Protein AF-A0AAD3NVT1-F1 (afdb_monomer_lite)

Radius of gyration: 14.14 Å; chains: 1; bounding box: 35×28×37 Å

pLDDT: mean 74.59, std 15.33, range [25.44, 88.0]

Secondary structure (DSSP, 8-state):
--EEE--TTT---GGGB-GGG-EEESBSSTT-TTTT---TTTTT--SS---BSSSS--EEE--BSS-----EEEEE-SS---EEEE--S-SS--HHHHTS--SEEEE----TT---EEE--HHHH-----

Structure (mmCIF, N/CA/C/O backbone):
data_AF-A0AAD3NVT1-F1
#
_entry.id   AF-A0AAD3NVT1-F1
#
loop_
_atom_site.group_PDB
_atom_site.id
_atom_site.type_symbol
_atom_site.label_atom_id
_atom_site.label_alt_id
_atom_site.label_comp_id
_atom_site.label_asym_id
_atom_site.label_entity_id
_atom_site.label_seq_id
_atom_site.pdbx_PDB_ins_code
_atom_site.Cartn_x
_atom_site.Cartn_y
_atom_site.Cartn_z
_atom_site.occupancy
_atom_site.B_iso_or_equiv
_atom_site.auth_seq_id
_atom_site.auth_comp_id
_atom_site.auth_asym_id
_atom_site.auth_atom_id
_atom_site.pdbx_PDB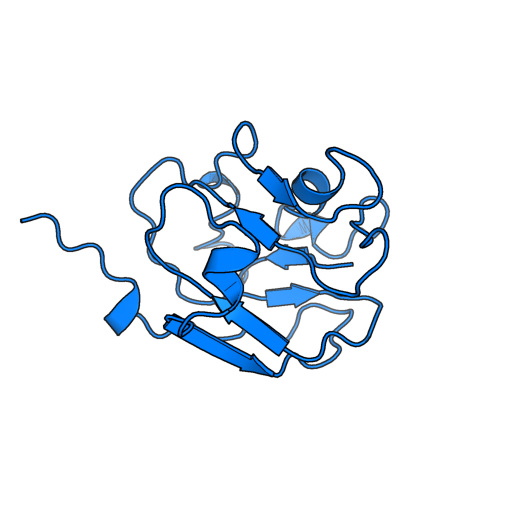_model_num
ATOM 1 N N . MET A 1 1 ? 5.374 -0.799 -8.960 1.00 42.16 1 MET A N 1
ATOM 2 C CA . MET A 1 1 ? 5.709 -1.132 -7.550 1.00 42.16 1 MET A CA 1
ATOM 3 C C . MET A 1 1 ? 5.018 -0.145 -6.615 1.00 42.16 1 MET A C 1
ATOM 5 O O . MET A 1 1 ? 5.134 1.043 -6.852 1.00 42.16 1 MET A O 1
ATOM 9 N N . VAL A 1 2 ? 4.257 -0.578 -5.612 1.00 36.00 2 VAL A N 1
ATOM 10 C CA . VAL A 1 2 ? 3.593 0.332 -4.659 1.00 36.00 2 VAL A CA 1
ATOM 11 C C . VAL A 1 2 ? 3.880 -0.188 -3.258 1.00 36.00 2 VAL A C 1
ATOM 13 O O . VAL A 1 2 ? 3.245 -1.140 -2.828 1.00 36.00 2 VAL A O 1
ATOM 16 N N . SER A 1 3 ? 4.836 0.397 -2.543 1.00 36.12 3 SER A N 1
ATOM 17 C CA . SER A 1 3 ? 5.094 0.032 -1.142 1.00 36.12 3 SER A CA 1
ATOM 18 C C . SER A 1 3 ? 4.461 1.080 -0.233 1.00 36.12 3 SER A C 1
ATOM 20 O O . SER A 1 3 ? 4.907 2.226 -0.241 1.00 36.12 3 SER A O 1
ATOM 22 N N . MET A 1 4 ? 3.426 0.710 0.532 1.00 40.44 4 MET A N 1
ATOM 23 C CA . MET A 1 4 ? 2.763 1.604 1.494 1.00 40.44 4 MET A CA 1
ATOM 24 C C . MET A 1 4 ? 3.345 1.456 2.901 1.00 40.44 4 MET A C 1
ATOM 26 O O . MET A 1 4 ? 3.119 0.439 3.554 1.00 40.44 4 MET A O 1
ATOM 30 N N . ILE A 1 5 ? 4.109 2.442 3.383 1.00 47.50 5 ILE A N 1
ATOM 31 C CA . ILE A 1 5 ? 4.803 2.381 4.689 1.00 47.50 5 ILE A CA 1
ATOM 32 C C . ILE A 1 5 ? 4.668 3.732 5.427 1.00 47.50 5 ILE A C 1
ATOM 34 O O . ILE A 1 5 ? 4.327 4.729 4.817 1.00 47.50 5 ILE A O 1
ATOM 38 N N . GLN A 1 6 ? 4.827 3.807 6.754 1.00 46.47 6 GLN A N 1
ATOM 39 C CA . GLN A 1 6 ? 4.747 5.067 7.525 1.00 46.47 6 GLN A CA 1
ATOM 40 C C . GLN A 1 6 ? 5.924 5.180 8.522 1.00 46.47 6 GLN A C 1
ATOM 42 O O . GLN A 1 6 ? 6.438 4.148 8.951 1.00 46.47 6 GLN A O 1
ATOM 47 N N . THR A 1 7 ? 6.334 6.423 8.833 1.00 40.28 7 THR A N 1
ATOM 48 C CA . THR A 1 7 ? 7.542 6.962 9.524 1.00 40.28 7 THR A CA 1
ATOM 49 C C . THR A 1 7 ? 8.104 6.221 10.775 1.00 40.28 7 THR A C 1
ATOM 51 O O . THR A 1 7 ? 7.444 5.350 11.347 1.00 40.28 7 THR A O 1
ATOM 54 N N . PRO A 1 8 ? 9.350 6.530 11.238 1.00 43.75 8 PRO A N 1
ATOM 55 C CA . PRO A 1 8 ? 10.144 5.634 12.084 1.00 43.75 8 PRO A CA 1
ATOM 56 C C . PRO A 1 8 ? 9.658 5.457 13.537 1.00 43.75 8 PRO A C 1
ATOM 58 O O . PRO A 1 8 ? 9.297 6.398 14.242 1.00 43.75 8 PRO A O 1
ATOM 61 N N . LEU A 1 9 ? 9.779 4.205 13.985 1.00 45.38 9 LEU A N 1
ATOM 62 C CA . LEU A 1 9 ? 9.796 3.645 15.348 1.00 45.38 9 LEU A CA 1
ATOM 63 C C . LEU A 1 9 ? 8.575 3.743 16.281 1.00 45.38 9 LEU A C 1
ATOM 65 O O . LEU A 1 9 ? 8.466 2.858 17.124 1.00 45.38 9 LEU A O 1
ATOM 69 N N . ALA A 1 10 ? 7.645 4.696 16.166 1.00 48.69 10 ALA A N 1
ATOM 70 C CA . ALA A 1 10 ? 6.546 4.791 17.152 1.00 48.69 10 ALA A CA 1
ATOM 71 C C . ALA A 1 10 ? 5.128 4.482 16.628 1.00 48.69 10 ALA A C 1
ATOM 73 O O . ALA A 1 10 ? 4.236 4.238 17.438 1.00 48.69 10 ALA A O 1
ATOM 74 N N . TYR A 1 11 ? 4.891 4.476 15.307 1.00 56.38 11 TYR A N 1
ATOM 75 C CA . TYR A 1 11 ? 3.521 4.445 14.759 1.00 56.38 11 TYR A CA 1
ATOM 76 C C . TYR A 1 11 ? 3.353 3.634 13.460 1.00 56.38 11 TYR A C 1
ATOM 78 O O . TYR A 1 11 ? 2.458 3.928 12.671 1.00 56.38 11 TYR A O 1
ATOM 86 N N . SER A 1 12 ? 4.178 2.611 13.212 1.00 66.12 12 SER A N 1
ATOM 87 C CA . SER A 1 12 ? 3.953 1.734 12.054 1.00 66.12 12 SER A CA 1
ATOM 88 C C . SER A 1 12 ? 2.672 0.918 12.247 1.00 66.12 12 SER A C 1
ATOM 90 O O . SER A 1 12 ? 2.561 0.133 13.190 1.00 66.12 12 SER A O 1
ATOM 92 N N . LEU A 1 13 ? 1.710 1.079 11.336 1.00 74.56 13 LEU A N 1
ATOM 93 C CA . LEU A 1 13 ? 0.489 0.270 11.310 1.00 74.56 13 LEU A CA 1
ATOM 94 C C . LEU A 1 13 ? 0.714 -1.120 10.711 1.00 74.56 13 LEU A C 1
ATOM 96 O O . LEU A 1 13 ? -0.226 -1.900 10.681 1.00 74.56 13 LEU A O 1
ATOM 100 N N . TYR A 1 14 ? 1.936 -1.461 10.287 1.00 79.50 14 TYR A N 1
ATOM 101 C CA . TYR A 1 14 ? 2.241 -2.753 9.666 1.00 79.50 14 TYR A CA 1
ATOM 102 C C . TYR A 1 14 ? 1.767 -3.939 10.520 1.00 79.50 14 TYR A C 1
ATOM 104 O O . TYR A 1 14 ? 1.073 -4.819 10.031 1.00 79.50 14 TYR A O 1
ATOM 112 N N . GLN A 1 15 ? 2.025 -3.907 11.831 1.00 80.62 15 GLN A N 1
ATOM 113 C CA . GLN A 1 15 ? 1.565 -4.947 12.767 1.00 80.62 15 GLN A CA 1
ATOM 114 C C . GLN A 1 15 ? 0.043 -4.965 12.988 1.00 80.62 15 GLN A C 1
ATOM 116 O O . GLN A 1 15 ? -0.482 -5.881 13.617 1.00 80.62 15 GLN A O 1
ATOM 121 N N . LYS A 1 16 ? -0.659 -3.920 12.548 1.00 82.44 16 LYS A N 1
ATOM 122 C CA . LYS A 1 16 ? -2.115 -3.792 12.624 1.00 82.44 16 LYS A CA 1
ATOM 123 C C . LYS A 1 16 ? -2.797 -4.169 11.317 1.00 82.44 16 LYS A C 1
ATOM 125 O O . LYS A 1 16 ? -4.017 -4.247 11.322 1.00 82.44 16 LYS A O 1
ATOM 130 N N . ILE A 1 17 ? -2.060 -4.392 10.232 1.00 84.81 17 ILE A N 1
ATOM 131 C CA . ILE A 1 17 ? -2.632 -4.872 8.975 1.00 84.81 17 ILE A CA 1
ATOM 132 C C . ILE A 1 17 ? -2.917 -6.366 9.119 1.00 84.81 17 ILE A C 1
ATOM 134 O O . ILE A 1 17 ? -2.062 -7.136 9.556 1.00 84.81 17 ILE A O 1
ATOM 138 N N . ASP A 1 18 ? -4.122 -6.774 8.744 1.00 86.81 18 ASP A N 1
ATOM 139 C CA . ASP A 1 18 ? -4.481 -8.182 8.635 1.00 86.81 18 ASP A CA 1
ATOM 140 C C . ASP A 1 18 ? -4.034 -8.724 7.272 1.00 86.81 18 ASP A C 1
ATOM 142 O O . ASP A 1 18 ? -4.825 -8.832 6.337 1.00 86.81 18 ASP A O 1
ATOM 146 N N . LEU A 1 19 ? -2.736 -9.030 7.154 1.00 85.62 19 LEU A N 1
ATOM 147 C CA . LEU A 1 19 ? -2.117 -9.497 5.906 1.00 85.62 19 LEU A CA 1
ATOM 148 C C . LEU A 1 19 ? -2.791 -10.753 5.336 1.00 85.62 19 LEU A C 1
ATOM 150 O O . LEU A 1 19 ? -2.793 -10.937 4.126 1.00 85.62 19 LEU A O 1
ATOM 154 N N . ALA A 1 20 ? -3.393 -11.596 6.181 1.00 86.12 20 ALA A N 1
ATOM 155 C CA . ALA A 1 20 ? -4.084 -12.804 5.732 1.00 86.12 20 ALA A CA 1
ATOM 156 C C . ALA A 1 20 ? -5.380 -12.503 4.961 1.00 86.12 20 ALA A C 1
ATOM 158 O O . ALA A 1 20 ? -5.842 -13.347 4.197 1.00 86.12 20 ALA A O 1
ATOM 159 N N . ASN A 1 21 ? -5.962 -11.318 5.165 1.00 86.81 21 ASN A N 1
ATOM 160 C CA . ASN A 1 21 ? -7.197 -10.875 4.521 1.00 86.81 21 ASN A CA 1
ATOM 161 C C . ASN A 1 21 ? -6.984 -9.674 3.582 1.00 86.81 21 ASN A C 1
ATOM 163 O O . ASN A 1 21 ? -7.965 -9.113 3.090 1.00 86.81 21 ASN A O 1
ATOM 167 N N . VAL A 1 22 ? -5.732 -9.266 3.344 1.00 86.62 22 VAL A N 1
ATOM 168 C CA . VAL A 1 22 ? -5.408 -8.275 2.313 1.00 86.62 22 VAL A CA 1
ATOM 169 C C . VAL A 1 22 ? -5.759 -8.856 0.951 1.00 86.62 22 VAL A C 1
ATOM 171 O O . VAL A 1 22 ? -5.385 -9.978 0.623 1.00 86.62 22 VAL A O 1
ATOM 174 N N . GLU A 1 23 ? -6.461 -8.065 0.152 1.00 87.38 23 GLU A N 1
ATOM 175 C CA . GLU A 1 23 ? -6.840 -8.417 -1.210 1.00 87.38 23 GLU A CA 1
ATOM 176 C C . GLU A 1 23 ? -6.324 -7.326 -2.148 1.00 87.38 23 GLU A C 1
ATOM 178 O O . GLU A 1 23 ? -6.524 -6.131 -1.902 1.00 87.38 23 GLU A O 1
ATOM 183 N N . CYS A 1 24 ? -5.627 -7.738 -3.203 1.00 87.25 24 CYS A N 1
ATOM 184 C CA . CYS A 1 24 ? -5.172 -6.856 -4.263 1.00 87.25 24 CYS A CA 1
ATOM 185 C C . CYS A 1 24 ? -5.899 -7.229 -5.555 1.00 87.25 24 CYS A C 1
ATOM 187 O O . CYS A 1 24 ? -5.951 -8.397 -5.924 1.00 87.25 24 CYS A O 1
ATOM 189 N N . LEU A 1 25 ? -6.502 -6.245 -6.220 1.00 85.31 25 LEU A N 1
ATOM 190 C CA . LEU A 1 25 ? -7.149 -6.433 -7.517 1.00 85.31 25 LEU A CA 1
ATOM 191 C C . LEU A 1 25 ? -6.291 -5.804 -8.614 1.00 85.31 25 LEU A C 1
ATOM 193 O O . LEU A 1 25 ? -5.665 -4.761 -8.400 1.00 85.31 25 LEU A O 1
ATOM 197 N N . ASN A 1 26 ? -6.349 -6.414 -9.799 1.00 85.62 26 ASN A N 1
ATOM 198 C CA . ASN A 1 26 ? -5.538 -6.094 -10.979 1.00 85.62 26 ASN A CA 1
ATOM 199 C C . ASN A 1 26 ? -4.038 -6.387 -10.836 1.00 85.62 26 ASN A C 1
ATOM 201 O O . ASN A 1 26 ? -3.237 -5.857 -11.604 1.00 85.62 26 ASN A O 1
ATOM 205 N N . GLU A 1 27 ? -3.641 -7.200 -9.858 1.00 86.06 27 GLU A N 1
ATOM 206 C CA . GLU A 1 27 ? -2.271 -7.695 -9.782 1.00 86.06 27 GLU A CA 1
ATOM 207 C C . GLU A 1 27 ? -2.003 -8.698 -10.910 1.00 86.06 27 GLU A C 1
ATOM 209 O O . GLU A 1 27 ? -2.812 -9.576 -11.189 1.00 86.06 27 GLU A O 1
ATOM 214 N N . LYS A 1 28 ? -0.851 -8.566 -11.564 1.00 86.94 28 LYS A N 1
ATOM 215 C CA . LYS A 1 28 ? -0.396 -9.475 -12.626 1.00 86.94 28 LYS A CA 1
ATOM 216 C C . LYS A 1 28 ? -0.082 -10.877 -12.110 1.00 86.94 28 LYS A C 1
ATOM 218 O O . LYS A 1 28 ? -0.166 -11.859 -12.843 1.00 86.94 28 LYS A O 1
ATOM 223 N N . VAL A 1 29 ? 0.356 -10.954 -10.857 1.00 88.00 29 VAL A N 1
ATOM 224 C CA . VAL A 1 29 ? 0.655 -12.200 -10.157 1.00 88.00 29 VAL A CA 1
ATOM 225 C C . VAL A 1 29 ? -0.207 -12.242 -8.906 1.00 88.00 29 VAL A C 1
ATOM 227 O O . VAL A 1 29 ? -0.014 -11.421 -8.007 1.00 88.00 29 VAL A O 1
ATOM 230 N N . ASP A 1 30 ? -1.126 -13.202 -8.854 1.00 85.75 30 ASP A N 1
ATOM 231 C CA . ASP A 1 30 ? -2.004 -13.429 -7.706 1.00 85.75 30 ASP A CA 1
ATOM 232 C C . ASP A 1 30 ? -1.195 -13.552 -6.407 1.00 85.75 30 ASP A C 1
ATOM 234 O O . ASP A 1 30 ? -0.261 -14.355 -6.297 1.00 85.75 30 ASP A O 1
ATOM 238 N N . GLY A 1 31 ? -1.562 -12.753 -5.406 1.00 84.06 31 GLY A N 1
ATOM 239 C CA . GLY A 1 31 ? -0.907 -12.716 -4.104 1.00 84.06 31 GLY A CA 1
ATOM 240 C C . GLY A 1 31 ? 0.414 -11.944 -4.066 1.00 84.06 31 GLY A C 1
ATOM 241 O O . GLY A 1 31 ? 1.092 -11.984 -3.042 1.00 84.06 31 GLY A O 1
ATOM 242 N N . SER A 1 32 ? 0.802 -11.221 -5.119 1.00 86.31 32 SER A N 1
ATOM 243 C CA . SER A 1 32 ? 1.991 -10.348 -5.075 1.00 86.31 32 SER A CA 1
ATOM 244 C C . SER A 1 32 ? 1.735 -9.046 -4.307 1.00 86.31 32 SER A C 1
ATOM 246 O O . SER A 1 32 ? 2.631 -8.508 -3.649 1.00 86.31 32 SER A O 1
ATOM 248 N N . GLY A 1 33 ? 0.492 -8.562 -4.303 1.00 84.38 33 GLY A N 1
ATOM 249 C CA . GLY A 1 33 ? 0.083 -7.328 -3.646 1.00 84.38 33 GLY A CA 1
ATOM 250 C C . GLY A 1 33 ? 0.164 -7.361 -2.121 1.00 84.38 33 GLY A C 1
ATOM 251 O O . GLY A 1 33 ? 0.271 -6.304 -1.508 1.00 84.38 33 GLY A O 1
ATOM 252 N N . VAL A 1 34 ? 0.171 -8.532 -1.476 1.00 85.94 34 VAL A N 1
ATOM 253 C CA . VAL A 1 34 ? 0.382 -8.615 -0.017 1.00 85.94 34 VAL A CA 1
ATOM 254 C C . VAL A 1 34 ? 1.860 -8.453 0.360 1.00 85.94 34 VAL A C 1
ATOM 256 O O . VAL A 1 34 ? 2.171 -7.898 1.415 1.00 85.94 34 VAL A O 1
ATOM 259 N N . ASN A 1 35 ? 2.784 -8.845 -0.521 1.00 85.38 35 ASN A N 1
ATOM 260 C CA . ASN A 1 35 ? 4.224 -8.838 -0.238 1.00 85.38 35 ASN A CA 1
ATOM 261 C C . ASN A 1 35 ? 4.834 -7.424 -0.247 1.00 85.38 35 ASN A C 1
ATOM 263 O O . ASN A 1 35 ? 5.966 -7.217 0.197 1.00 85.38 35 ASN A O 1
ATOM 267 N N . VAL A 1 36 ? 4.088 -6.424 -0.727 1.00 85.69 36 VAL A N 1
ATOM 268 C CA . VAL A 1 36 ? 4.527 -5.018 -0.742 1.00 85.69 36 VAL A CA 1
ATOM 269 C C . VAL A 1 36 ? 4.336 -4.311 0.599 1.00 85.69 36 VAL A C 1
ATOM 271 O O . VAL A 1 36 ? 4.938 -3.259 0.835 1.00 85.69 36 VAL A O 1
ATOM 274 N N . PHE A 1 37 ? 3.536 -4.885 1.502 1.00 85.12 37 PHE A N 1
ATOM 275 C CA . PHE A 1 37 ? 3.438 -4.417 2.878 1.00 85.12 37 PHE A CA 1
ATOM 276 C C . PHE A 1 37 ? 4.647 -4.936 3.646 1.00 85.12 37 PHE A C 1
ATOM 278 O O . PHE A 1 37 ? 4.777 -6.131 3.895 1.00 85.12 37 PHE A O 1
ATOM 285 N N . LYS A 1 38 ? 5.552 -4.029 4.024 1.00 82.25 38 LYS A N 1
ATOM 286 C CA . LYS A 1 38 ? 6.807 -4.386 4.694 1.00 82.25 38 LYS A CA 1
ATOM 287 C C . LYS A 1 38 ? 7.001 -3.589 5.972 1.00 82.25 38 LYS A C 1
ATOM 289 O O . LYS A 1 38 ? 6.446 -2.505 6.170 1.00 82.25 38 LYS A O 1
ATOM 294 N N . SER A 1 39 ? 7.844 -4.131 6.847 1.00 81.56 39 SER A N 1
ATOM 295 C CA . SER A 1 39 ? 8.319 -3.398 8.017 1.00 81.56 39 SER A CA 1
ATOM 296 C C . SER A 1 39 ? 9.142 -2.173 7.599 1.00 81.56 39 SER A C 1
ATOM 298 O O . SER A 1 39 ? 9.697 -2.120 6.502 1.00 81.56 39 SER A O 1
ATOM 300 N N . TRP A 1 40 ? 9.277 -1.192 8.497 1.00 76.50 40 TRP A N 1
ATOM 301 C CA . TRP A 1 40 ? 10.058 0.022 8.226 1.00 76.50 40 TRP A CA 1
ATOM 302 C C . TRP A 1 40 ? 11.497 -0.274 7.771 1.00 76.50 40 TRP A C 1
ATOM 304 O O . TRP A 1 40 ? 12.014 0.425 6.900 1.00 76.50 40 TRP A O 1
ATOM 314 N N . SER A 1 41 ? 12.139 -1.301 8.334 1.00 78.44 41 SER A N 1
ATOM 315 C CA . SER A 1 41 ? 13.508 -1.698 7.977 1.00 78.44 41 SER A CA 1
ATOM 316 C C . SER A 1 41 ? 13.601 -2.253 6.554 1.00 78.44 41 SER A C 1
ATOM 318 O O . SER A 1 41 ? 14.540 -1.931 5.837 1.00 78.44 41 SER A O 1
ATOM 320 N N . GLU A 1 42 ? 12.581 -2.999 6.127 1.00 81.25 42 GLU A N 1
ATOM 321 C CA . GLU A 1 42 ? 12.509 -3.661 4.818 1.00 81.25 42 GLU A CA 1
ATOM 322 C C . GLU A 1 42 ? 11.852 -2.787 3.737 1.00 81.25 42 GLU A C 1
ATOM 324 O O . GLU A 1 42 ? 11.661 -3.228 2.608 1.00 81.25 42 GLU A O 1
ATOM 329 N N . ARG A 1 43 ? 11.503 -1.529 4.040 1.00 77.69 43 ARG A N 1
ATOM 330 C CA . ARG A 1 43 ? 10.756 -0.657 3.114 1.00 77.69 43 ARG A CA 1
ATOM 331 C C . ARG A 1 43 ? 11.458 -0.397 1.780 1.00 77.69 43 ARG A C 1
ATOM 333 O O . ARG A 1 43 ? 10.793 -0.122 0.791 1.00 77.69 43 ARG A O 1
ATOM 340 N N . LEU A 1 44 ? 12.791 -0.458 1.775 1.00 81.62 44 LEU A N 1
ATOM 341 C CA . LEU A 1 44 ? 13.630 -0.270 0.587 1.00 81.62 44 LEU A CA 1
ATOM 342 C C . LEU A 1 44 ? 13.994 -1.594 -0.097 1.00 81.62 44 LEU A C 1
ATOM 344 O O . LEU A 1 44 ? 14.681 -1.574 -1.115 1.00 81.62 44 LEU A O 1
ATOM 348 N N . ASN A 1 45 ? 13.565 -2.736 0.449 1.00 82.50 45 ASN A N 1
ATOM 349 C CA . ASN A 1 45 ? 13.737 -4.021 -0.210 1.00 82.50 45 ASN A CA 1
ATOM 350 C C . ASN A 1 45 ? 12.839 -4.041 -1.462 1.00 82.50 45 ASN A C 1
ATOM 352 O O . ASN A 1 45 ? 11.627 -3.836 -1.356 1.00 82.50 45 ASN A O 1
ATOM 356 N N . ARG A 1 46 ? 13.435 -4.271 -2.636 1.00 76.88 46 ARG A N 1
ATOM 357 C CA . ARG A 1 46 ? 12.753 -4.298 -3.944 1.00 76.88 46 ARG A CA 1
ATOM 358 C C . ARG A 1 46 ? 12.604 -5.702 -4.533 1.00 76.88 46 ARG A C 1
ATOM 360 O O . ARG A 1 46 ? 12.207 -5.825 -5.682 1.00 76.88 46 ARG A O 1
ATOM 367 N N . GLU A 1 47 ? 12.943 -6.744 -3.777 1.00 81.81 47 GLU A N 1
ATOM 368 C CA . GLU A 1 47 ? 12.809 -8.131 -4.239 1.00 81.81 47 GLU A CA 1
ATOM 369 C C . GLU A 1 47 ? 11.335 -8.502 -4.433 1.00 81.81 47 GLU A C 1
ATOM 371 O O . GLU A 1 47 ? 10.971 -9.094 -5.440 1.00 81.81 47 GLU A O 1
ATOM 376 N N . GLU A 1 48 ? 10.485 -8.075 -3.497 1.00 81.31 48 GLU A N 1
ATOM 377 C CA . GLU A 1 48 ? 9.035 -8.265 -3.564 1.00 81.31 48 GLU A CA 1
ATOM 378 C C . GLU A 1 48 ? 8.346 -6.994 -4.072 1.00 81.31 48 GLU A C 1
ATOM 380 O O . GLU A 1 48 ? 8.413 -5.944 -3.411 1.00 81.31 48 GLU A O 1
ATOM 385 N N . CYS A 1 49 ? 7.672 -7.092 -5.217 1.00 80.50 49 CYS A N 1
ATOM 386 C CA . CYS A 1 49 ? 6.933 -6.006 -5.848 1.00 80.50 49 CYS A CA 1
ATOM 387 C C . CYS A 1 49 ? 5.594 -6.494 -6.421 1.00 80.50 49 CYS A C 1
ATOM 389 O O . CYS A 1 49 ? 5.381 -7.681 -6.645 1.00 80.50 49 CYS A O 1
ATOM 391 N N . VAL A 1 50 ? 4.696 -5.539 -6.658 1.00 86.00 50 VAL A N 1
ATOM 392 C CA . VAL A 1 50 ? 3.425 -5.754 -7.355 1.00 86.00 50 VAL A CA 1
ATOM 393 C C . VAL A 1 50 ? 3.428 -4.968 -8.661 1.00 86.00 50 VAL A C 1
ATOM 395 O O . VAL A 1 50 ? 3.809 -3.784 -8.695 1.00 86.00 50 VAL A O 1
ATOM 398 N N . GLU A 1 51 ? 3.015 -5.656 -9.718 1.00 84.81 51 GLU A N 1
ATOM 399 C CA . GLU A 1 51 ? 2.801 -5.139 -11.067 1.00 84.81 51 GLU A CA 1
ATOM 400 C C . GLU A 1 51 ? 1.318 -5.269 -11.409 1.00 84.81 51 GLU A C 1
ATOM 402 O O . GLU A 1 51 ? 0.673 -6.237 -11.005 1.00 84.81 51 GLU A O 1
ATOM 407 N N . SER A 1 52 ? 0.782 -4.305 -12.154 1.00 83.50 52 SER A N 1
ATOM 408 C CA . SER A 1 52 ? -0.559 -4.412 -12.722 1.00 83.50 52 SER A CA 1
ATOM 409 C C . SER A 1 52 ? -0.559 -5.286 -13.976 1.00 83.50 52 SER A C 1
ATOM 411 O O . SER A 1 52 ? 0.426 -5.284 -14.716 1.00 83.50 52 SER A O 1
ATOM 413 N N . ASP A 1 53 ? -1.647 -6.014 -14.231 1.00 77.19 53 ASP A N 1
ATOM 414 C CA . ASP A 1 53 ? -1.724 -6.943 -15.370 1.00 77.19 53 ASP A CA 1
ATOM 415 C C . ASP A 1 53 ? -1.868 -6.227 -16.725 1.00 77.19 53 ASP A C 1
ATOM 417 O O . ASP A 1 53 ? -1.105 -6.486 -17.656 1.00 77.19 53 ASP A O 1
ATOM 421 N N . CYS A 1 54 ? -2.810 -5.283 -16.834 1.00 65.56 54 CYS A N 1
ATOM 422 C CA . CYS A 1 54 ? -3.140 -4.656 -18.120 1.00 65.56 54 CYS A CA 1
ATOM 423 C C . CYS A 1 54 ? -3.277 -3.130 -18.045 1.00 65.56 54 CYS A C 1
ATOM 425 O O . CYS A 1 54 ? -2.630 -2.411 -18.805 1.00 65.56 54 CYS A O 1
ATOM 427 N N . ASP A 1 55 ? -4.078 -2.627 -17.111 1.00 70.19 55 ASP A N 1
ATOM 428 C CA . ASP A 1 55 ? -4.261 -1.192 -16.887 1.00 70.19 55 ASP A CA 1
ATOM 429 C C . ASP A 1 55 ? -3.420 -0.761 -15.683 1.00 70.19 55 ASP A C 1
ATOM 431 O O . ASP A 1 55 ? -3.338 -1.509 -14.713 1.00 70.19 55 ASP A O 1
ATOM 435 N N . ALA A 1 56 ? -2.788 0.418 -15.720 1.00 74.31 56 ALA A N 1
ATOM 436 C CA . ALA A 1 56 ? -1.944 0.956 -14.638 1.00 74.31 56 ALA A CA 1
ATOM 437 C C . ALA A 1 56 ? -2.759 1.377 -13.390 1.00 74.31 56 ALA A C 1
ATOM 439 O O . ALA A 1 56 ? -2.587 2.461 -12.830 1.00 74.31 56 ALA A O 1
ATOM 440 N N . GLU A 1 57 ? -3.681 0.520 -12.970 1.00 81.38 57 GLU A N 1
ATOM 441 C CA . GLU A 1 57 ? -4.612 0.680 -11.868 1.00 81.38 57 GLU A CA 1
ATOM 442 C C . GLU A 1 57 ? -4.472 -0.536 -10.953 1.00 81.38 57 GLU A C 1
ATOM 444 O O . GLU A 1 57 ? -4.570 -1.668 -11.400 1.00 81.38 57 GLU A O 1
ATOM 449 N N . LEU A 1 58 ? -4.245 -0.319 -9.662 1.00 85.25 58 LEU A N 1
ATOM 450 C CA . LEU A 1 58 ? -4.191 -1.377 -8.654 1.00 85.25 58 LEU A CA 1
ATOM 451 C C . LEU A 1 58 ? -5.113 -0.989 -7.508 1.00 85.25 58 LEU A C 1
ATOM 453 O O . LEU A 1 58 ? -5.101 0.164 -7.064 1.00 85.25 58 LEU A O 1
ATOM 457 N N . ILE A 1 59 ? -5.888 -1.946 -7.005 1.00 87.00 59 ILE A N 1
ATOM 458 C CA . ILE A 1 59 ? -6.784 -1.720 -5.867 1.00 87.00 59 ILE A CA 1
ATOM 459 C C . ILE A 1 59 ? -6.290 -2.562 -4.701 1.00 87.00 59 ILE A C 1
ATOM 461 O O . ILE A 1 59 ? -6.164 -3.774 -4.824 1.00 87.00 59 ILE A O 1
ATOM 465 N N . PHE A 1 60 ? -6.041 -1.921 -3.559 1.00 86.88 60 PHE A N 1
ATOM 466 C CA . PHE A 1 60 ? -5.660 -2.601 -2.323 1.00 86.88 60 PHE A CA 1
ATOM 467 C C . PHE A 1 60 ? -6.782 -2.485 -1.296 1.00 86.88 60 PHE A C 1
ATOM 469 O O . PHE A 1 60 ? -7.062 -1.400 -0.779 1.00 86.88 60 PHE A O 1
ATOM 476 N N . ASN A 1 61 ? -7.389 -3.618 -0.961 1.00 87.12 61 ASN A N 1
ATOM 477 C CA . ASN A 1 61 ? -8.317 -3.759 0.152 1.00 87.12 61 ASN A CA 1
ATOM 478 C C . ASN A 1 61 ? -7.516 -4.189 1.388 1.00 87.12 61 ASN A C 1
ATOM 480 O O . ASN A 1 61 ? -7.054 -5.326 1.479 1.00 87.12 61 ASN A O 1
ATOM 484 N N . ILE A 1 62 ? -7.326 -3.264 2.334 1.00 85.56 62 ILE A N 1
ATOM 485 C CA . ILE A 1 62 ? -6.432 -3.455 3.487 1.00 85.56 62 ILE A CA 1
ATOM 486 C C . ILE A 1 62 ? -7.255 -3.485 4.780 1.00 85.56 62 ILE A C 1
ATOM 488 O O . ILE A 1 62 ? -7.602 -2.424 5.311 1.00 85.56 62 ILE A O 1
ATOM 492 N N . PRO A 1 63 ? -7.582 -4.676 5.306 1.00 86.38 63 PRO A N 1
ATOM 493 C CA . PRO A 1 63 ? -8.196 -4.800 6.619 1.00 86.38 63 PRO A CA 1
ATOM 494 C C . PRO A 1 63 ? -7.183 -4.538 7.740 1.00 86.38 63 PRO A C 1
ATOM 496 O O . PRO A 1 63 ? -6.000 -4.870 7.638 1.00 86.38 63 PRO A O 1
ATOM 499 N N . PHE A 1 64 ? -7.666 -3.965 8.845 1.00 84.88 64 PHE A N 1
ATOM 500 C CA . PHE A 1 64 ? -6.881 -3.750 10.060 1.00 84.88 64 PHE A CA 1
ATOM 501 C C . PHE A 1 64 ? -7.441 -4.578 11.223 1.00 84.88 64 PHE A C 1
ATOM 503 O O . PHE A 1 64 ? -8.653 -4.675 11.398 1.00 84.88 64 PHE A O 1
ATOM 510 N N . THR A 1 65 ? -6.563 -5.124 12.065 1.00 83.75 65 THR A N 1
ATOM 511 C CA . THR A 1 65 ? -6.891 -5.984 13.221 1.00 83.75 65 THR A CA 1
ATOM 512 C C . THR A 1 65 ? -7.368 -5.213 14.463 1.00 83.75 65 THR A C 1
ATOM 514 O O . THR A 1 65 ? -7.341 -5.731 15.580 1.00 83.75 65 THR A O 1
ATOM 517 N N . GLY A 1 66 ? -7.802 -3.960 14.304 1.00 78.75 66 GLY A N 1
ATOM 518 C CA . GLY A 1 66 ? -8.341 -3.130 15.380 1.00 78.75 66 GLY A CA 1
ATOM 519 C C . GLY A 1 66 ? -8.490 -1.664 14.981 1.00 78.75 66 GLY A C 1
ATOM 520 O O . GLY A 1 66 ? -8.236 -1.289 13.836 1.00 78.75 66 GLY A O 1
ATOM 521 N N . ASP A 1 67 ? -8.866 -0.826 15.946 1.00 76.56 67 ASP A N 1
ATOM 522 C CA . ASP A 1 67 ? -9.016 0.611 15.725 1.00 76.56 67 ASP A CA 1
ATOM 523 C C . ASP A 1 67 ? -7.663 1.269 15.443 1.00 76.56 67 ASP A C 1
ATOM 525 O O . ASP A 1 67 ? -6.805 1.415 16.320 1.00 76.56 67 ASP A O 1
ATOM 529 N N . VAL A 1 68 ? -7.482 1.701 14.197 1.00 77.62 68 VAL A N 1
ATOM 530 C CA . VAL A 1 68 ? -6.295 2.424 13.749 1.00 77.62 68 VAL A CA 1
ATOM 531 C C . VAL A 1 68 ? -6.666 3.837 13.328 1.00 77.62 68 VAL A C 1
ATOM 533 O O . VAL A 1 68 ? -7.701 4.086 12.714 1.00 77.62 68 VAL A O 1
ATOM 536 N N . LYS A 1 69 ? -5.794 4.793 13.647 1.00 76.25 69 LYS A N 1
ATOM 537 C CA . LYS A 1 69 ? -5.885 6.156 13.119 1.00 76.25 69 LYS A CA 1
ATOM 538 C C . LYS A 1 69 ? -4.794 6.332 12.081 1.00 76.25 69 LYS A C 1
ATOM 540 O O . LYS A 1 69 ? -3.630 6.506 12.439 1.00 76.25 69 LYS A O 1
ATOM 545 N N . LEU A 1 70 ? -5.185 6.293 10.812 1.00 77.12 70 LEU A N 1
ATOM 546 C CA . LEU A 1 70 ? -4.279 6.561 9.706 1.00 77.12 70 LEU A CA 1
ATOM 547 C C . LEU A 1 70 ? -3.915 8.050 9.707 1.00 77.12 70 LEU A C 1
ATOM 549 O O . LEU A 1 70 ? -4.785 8.909 9.563 1.00 77.12 70 LEU A O 1
ATOM 553 N N . LYS A 1 71 ? -2.634 8.355 9.930 1.00 78.88 71 LYS A N 1
ATOM 554 C CA . LYS A 1 71 ? -2.127 9.740 9.954 1.00 78.88 71 LYS A CA 1
ATOM 555 C C . LYS A 1 71 ? -1.463 10.141 8.642 1.00 78.88 71 LYS A C 1
ATOM 557 O O . LYS A 1 71 ? -1.425 11.323 8.316 1.00 78.88 71 LYS A O 1
ATOM 562 N N . GLY A 1 72 ? -0.952 9.168 7.903 1.00 79.94 72 GLY A N 1
ATOM 563 C CA . GLY A 1 72 ? -0.129 9.395 6.732 1.00 79.94 72 GLY A CA 1
ATOM 564 C C . GLY A 1 72 ? 0.154 8.091 6.004 1.00 79.94 72 GLY A C 1
ATOM 565 O O . GLY A 1 72 ? -0.057 7.008 6.547 1.00 79.94 72 GLY A O 1
ATOM 566 N N . ILE A 1 73 ? 0.598 8.213 4.764 1.00 82.00 73 ILE A N 1
ATOM 567 C CA . ILE A 1 73 ? 0.985 7.097 3.908 1.00 82.00 73 ILE A CA 1
ATOM 568 C C . ILE A 1 73 ? 2.265 7.511 3.186 1.00 82.00 73 ILE A C 1
ATOM 570 O O . ILE A 1 73 ? 2.332 8.612 2.651 1.00 82.00 73 ILE A O 1
ATOM 574 N N . VAL A 1 74 ? 3.270 6.649 3.144 1.00 83.56 74 VAL A N 1
ATOM 575 C CA . VAL A 1 74 ? 4.409 6.755 2.220 1.00 83.56 74 VAL A CA 1
ATOM 576 C C . VAL A 1 74 ? 4.169 5.749 1.118 1.00 83.56 74 VAL A C 1
ATOM 578 O O . VAL A 1 74 ? 3.856 4.605 1.422 1.00 83.56 74 VAL A O 1
ATOM 581 N N . ILE A 1 75 ? 4.317 6.162 -0.135 1.00 81.62 75 ILE A N 1
ATOM 582 C CA . ILE A 1 75 ? 4.216 5.282 -1.297 1.00 81.62 75 ILE A CA 1
ATOM 583 C C . ILE A 1 75 ? 5.571 5.273 -1.988 1.00 81.62 75 ILE A C 1
ATOM 585 O O . ILE A 1 75 ? 6.073 6.329 -2.360 1.00 81.62 75 ILE A O 1
ATOM 589 N N . ILE A 1 76 ? 6.148 4.087 -2.159 1.00 84.06 76 ILE A N 1
ATOM 590 C CA . ILE A 1 76 ? 7.388 3.897 -2.916 1.00 84.06 76 ILE A CA 1
ATOM 591 C C . ILE A 1 76 ? 7.042 3.201 -4.220 1.00 84.06 76 ILE A C 1
ATOM 593 O O . ILE A 1 76 ? 6.427 2.132 -4.213 1.00 84.06 76 ILE A O 1
ATOM 597 N N . SER A 1 77 ? 7.458 3.804 -5.327 1.00 78.00 77 SER A N 1
ATOM 598 C CA . SER A 1 77 ? 7.314 3.231 -6.655 1.00 78.00 77 SER A CA 1
ATOM 599 C C . SER A 1 77 ? 8.577 3.397 -7.467 1.00 78.00 77 SER A C 1
ATOM 601 O O . SER A 1 77 ? 9.245 4.423 -7.367 1.00 78.00 77 SER A O 1
ATOM 603 N N . ASP A 1 78 ? 8.876 2.385 -8.275 1.00 76.75 78 ASP A N 1
ATOM 604 C CA . ASP A 1 78 ? 9.911 2.481 -9.299 1.00 76.75 78 ASP A CA 1
ATOM 605 C C . ASP A 1 78 ? 9.373 3.152 -10.574 1.00 76.75 78 ASP A C 1
ATOM 607 O O . ASP A 1 78 ? 10.156 3.748 -11.309 1.00 76.75 78 ASP A O 1
ATOM 611 N N . GLU A 1 79 ? 8.052 3.156 -10.784 1.00 74.69 79 GLU A N 1
ATOM 612 C CA . GLU A 1 79 ? 7.394 3.804 -11.923 1.00 74.69 79 GLU A CA 1
ATOM 613 C C . GLU A 1 79 ? 6.638 5.073 -11.508 1.00 74.69 79 GLU A C 1
ATOM 615 O O . GLU A 1 79 ? 6.350 5.306 -10.331 1.00 74.69 79 GLU A O 1
ATOM 620 N N . GLU A 1 80 ? 6.313 5.923 -12.481 1.00 74.06 80 GLU A N 1
ATOM 621 C CA . GLU A 1 80 ? 5.550 7.143 -12.230 1.00 74.06 80 GLU A CA 1
ATOM 622 C C . GLU A 1 80 ? 4.083 6.822 -11.908 1.00 74.06 80 GLU A C 1
ATOM 624 O O . GLU A 1 80 ? 3.240 6.657 -12.787 1.00 74.06 80 GLU A O 1
ATOM 629 N N . LEU A 1 81 ? 3.758 6.783 -10.615 1.00 77.69 81 LEU A N 1
ATOM 630 C CA . LEU A 1 81 ? 2.375 6.781 -10.145 1.00 77.69 81 LEU A CA 1
ATOM 631 C C . LEU A 1 81 ? 1.809 8.193 -10.211 1.00 77.69 81 LEU A C 1
ATOM 633 O O . LEU A 1 81 ? 2.318 9.108 -9.568 1.00 77.69 81 LEU A O 1
ATOM 637 N N . SER A 1 82 ? 0.714 8.370 -10.943 1.00 79.69 82 SER A N 1
ATOM 638 C CA . SER A 1 82 ? 0.137 9.701 -11.129 1.00 79.69 82 SER A CA 1
ATOM 639 C C . SER A 1 82 ? -0.692 10.141 -9.920 1.00 79.69 82 SER A C 1
ATOM 641 O O . SER A 1 82 ? -0.570 11.271 -9.441 1.00 79.69 82 SER A O 1
ATOM 643 N N . ARG A 1 83 ? -1.593 9.275 -9.439 1.00 84.38 83 ARG A N 1
ATOM 644 C CA . ARG A 1 83 ? -2.612 9.619 -8.434 1.00 84.38 83 ARG A CA 1
ATOM 645 C C . ARG A 1 83 ? -2.909 8.427 -7.539 1.00 84.38 83 ARG A C 1
ATOM 647 O O . ARG A 1 83 ? -2.928 7.292 -8.000 1.00 84.38 83 ARG A O 1
ATOM 654 N N . VAL A 1 84 ? -3.207 8.711 -6.275 1.00 85.81 84 VAL A N 1
ATOM 655 C CA . VAL A 1 84 ? -3.753 7.733 -5.333 1.00 85.81 84 VAL A CA 1
ATOM 656 C C . VAL A 1 84 ? -5.064 8.255 -4.774 1.00 85.81 84 VAL A C 1
ATOM 658 O O . VAL A 1 84 ? -5.158 9.399 -4.321 1.00 85.81 84 VAL A O 1
ATOM 661 N N . LYS A 1 85 ? -6.074 7.387 -4.814 1.00 86.00 85 LYS A N 1
ATOM 662 C CA . LYS A 1 85 ? -7.396 7.603 -4.235 1.00 86.00 85 LYS A CA 1
ATOM 663 C C . LYS A 1 85 ? -7.540 6.730 -2.997 1.00 86.00 85 LYS A C 1
ATOM 665 O O . LYS A 1 85 ? -7.232 5.542 -3.027 1.00 86.00 85 LYS A O 1
ATOM 670 N N . LEU A 1 86 ? -8.025 7.323 -1.918 1.00 84.94 86 LEU A N 1
ATOM 671 C CA . LEU A 1 86 ? -8.321 6.638 -0.671 1.00 84.94 86 LEU A CA 1
ATOM 672 C C . LEU A 1 86 ? -9.821 6.616 -0.443 1.00 84.94 86 LEU A C 1
ATOM 674 O O . LEU A 1 86 ? -10.491 7.641 -0.571 1.00 84.94 86 LEU A O 1
ATOM 678 N N . PHE A 1 87 ? -10.308 5.451 -0.037 1.00 82.44 87 PHE A N 1
ATOM 679 C CA . PHE A 1 87 ? -11.704 5.204 0.282 1.00 82.44 87 PHE A CA 1
ATOM 680 C C . PHE A 1 87 ? -11.776 4.591 1.680 1.00 82.44 87 PHE A C 1
ATOM 682 O O . PHE A 1 87 ? -11.125 3.586 1.969 1.00 82.44 87 PHE A O 1
ATOM 689 N N . LYS A 1 88 ? -12.541 5.210 2.576 1.00 75.56 88 LYS A N 1
ATOM 690 C CA . LYS A 1 88 ? -12.819 4.705 3.917 1.00 75.56 88 LYS A CA 1
ATOM 691 C C . LYS A 1 88 ? -14.127 3.921 3.877 1.00 75.56 88 LYS A C 1
ATOM 693 O O . LYS A 1 88 ? -15.124 4.397 3.353 1.00 75.56 88 LYS A O 1
ATOM 698 N N . SER A 1 89 ? -14.173 2.777 4.559 1.00 62.88 89 SER A N 1
ATOM 699 C CA . SER A 1 89 ? -15.441 2.148 4.958 1.00 62.88 89 SER A CA 1
ATOM 700 C C . SER A 1 89 ? -16.338 1.654 3.808 1.00 62.88 89 SER A C 1
ATOM 702 O O . SER A 1 89 ? -17.539 1.924 3.784 1.00 62.88 89 SER A O 1
ATOM 704 N N . LYS A 1 90 ? -15.790 0.830 2.913 1.00 58.19 90 LYS A N 1
ATOM 705 C CA . LYS A 1 90 ? -16.579 -0.170 2.182 1.00 58.19 90 LYS A CA 1
ATOM 706 C C . LYS A 1 90 ? -15.931 -1.527 2.406 1.00 58.19 90 LYS A C 1
ATOM 708 O O . LYS A 1 90 ? -14.713 -1.640 2.355 1.00 58.19 90 LYS A O 1
ATOM 713 N N . MET A 1 91 ? -16.747 -2.523 2.743 1.00 57.94 91 MET A N 1
ATOM 714 C CA . MET A 1 91 ? -16.289 -3.817 3.260 1.00 57.94 91 MET A CA 1
ATOM 715 C C . MET A 1 91 ? -15.291 -4.506 2.317 1.00 57.94 91 MET A C 1
ATOM 717 O O . MET A 1 91 ? -14.417 -5.207 2.813 1.00 57.94 91 MET A O 1
ATOM 721 N N . ARG A 1 92 ? -15.392 -4.243 1.002 1.00 66.50 92 ARG A N 1
ATOM 722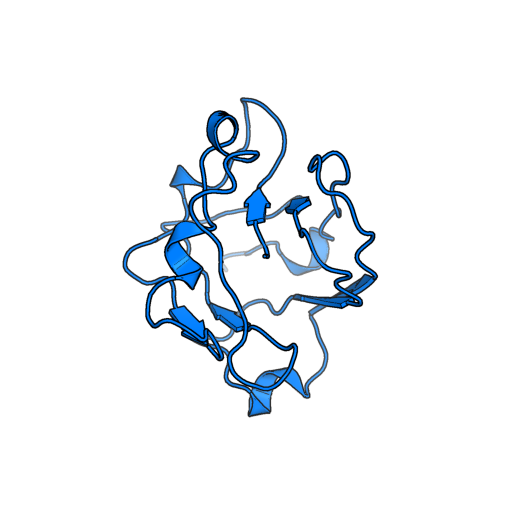 C CA . ARG A 1 92 ? -14.391 -4.468 -0.055 1.00 66.50 92 ARG A CA 1
ATOM 723 C C . ARG A 1 92 ? -14.696 -3.525 -1.220 1.00 66.50 92 ARG A C 1
ATOM 725 O O . ARG A 1 92 ? -15.859 -3.435 -1.606 1.00 66.50 92 ARG A O 1
ATOM 732 N N . MET A 1 93 ? -13.703 -2.813 -1.746 1.00 73.56 93 MET A N 1
ATOM 733 C CA . MET A 1 93 ? -13.884 -1.976 -2.937 1.00 73.56 93 MET A CA 1
ATOM 734 C C . MET A 1 93 ? -13.782 -2.834 -4.198 1.00 73.56 93 MET A C 1
ATOM 736 O O . MET A 1 93 ? -12.871 -3.655 -4.311 1.00 73.56 93 MET A O 1
ATOM 740 N N . SER A 1 94 ? -14.697 -2.611 -5.141 1.00 75.56 94 SER A N 1
ATOM 741 C CA . SER A 1 94 ? -14.642 -3.142 -6.508 1.00 75.56 94 SER A CA 1
ATOM 742 C C . SER A 1 94 ? -14.271 -2.038 -7.509 1.00 75.56 94 SER A C 1
ATOM 744 O O . SER A 1 94 ? -14.316 -0.857 -7.165 1.00 75.56 94 SER A O 1
ATOM 746 N N . PHE A 1 95 ? -13.932 -2.386 -8.755 1.00 75.12 95 PHE A N 1
ATOM 747 C CA . PHE A 1 95 ? -13.635 -1.392 -9.803 1.00 75.12 95 PHE A CA 1
ATOM 748 C C . PHE A 1 95 ? -14.795 -0.416 -10.045 1.00 75.12 95 PHE A C 1
ATOM 750 O O . PHE A 1 95 ? -14.562 0.779 -10.232 1.00 75.12 95 PHE A O 1
ATOM 757 N N . ASP A 1 96 ? -16.040 -0.890 -9.946 1.00 76.19 96 ASP A N 1
ATOM 758 C CA . ASP A 1 96 ? -17.229 -0.043 -10.073 1.00 76.19 96 ASP A CA 1
ATOM 759 C C . ASP A 1 96 ? -17.286 1.026 -8.970 1.00 76.19 96 ASP A C 1
ATOM 761 O O . ASP A 1 96 ? -17.673 2.170 -9.218 1.00 76.19 96 ASP A O 1
ATOM 765 N N . ASP A 1 97 ? -16.827 0.699 -7.757 1.00 73.56 97 ASP A N 1
ATOM 766 C CA . ASP A 1 97 ? -16.798 1.635 -6.631 1.00 73.56 97 ASP A CA 1
ATOM 767 C C . ASP A 1 97 ? -15.724 2.725 -6.771 1.00 73.56 97 ASP A C 1
ATOM 769 O O . ASP A 1 97 ? -15.910 3.825 -6.243 1.00 73.56 97 ASP A O 1
ATOM 773 N N . VAL A 1 98 ? -14.613 2.447 -7.467 1.00 73.94 98 VAL A N 1
ATOM 774 C CA . VAL A 1 98 ? -13.489 3.396 -7.644 1.00 73.94 98 VAL A CA 1
ATOM 775 C C . VAL A 1 98 ? -13.876 4.586 -8.534 1.00 73.94 98 VAL A C 1
ATOM 777 O O . VAL A 1 98 ? -13.251 5.652 -8.468 1.00 73.94 98 VAL A O 1
ATOM 780 N N . SER A 1 99 ? -14.941 4.437 -9.327 1.00 77.06 99 SER A N 1
ATOM 781 C CA . SER A 1 99 ? -15.534 5.526 -10.114 1.00 77.06 99 SER A CA 1
ATOM 782 C C . SER A 1 99 ? -16.220 6.603 -9.254 1.00 77.06 99 SER A C 1
ATOM 784 O O . SER A 1 99 ? -16.450 7.716 -9.731 1.00 77.06 99 SER A O 1
ATOM 786 N N . GLY A 1 100 ? -16.522 6.293 -7.988 1.00 76.06 100 GLY A N 1
ATOM 787 C CA . GLY A 1 100 ? -17.155 7.208 -7.041 1.00 76.06 100 GLY A CA 1
ATOM 788 C C . GLY A 1 100 ? -16.228 8.298 -6.489 1.00 76.06 100 GLY A C 1
ATOM 789 O O . GLY A 1 100 ? -15.034 8.369 -6.785 1.00 76.06 100 GLY A O 1
ATOM 790 N N . GLU A 1 101 ? -16.789 9.163 -5.640 1.00 78.62 101 GLU A N 1
ATOM 791 C CA . GLU A 1 101 ? -16.024 10.205 -4.948 1.00 78.62 101 GLU A CA 1
ATOM 792 C C . GLU A 1 101 ? -15.078 9.581 -3.908 1.00 78.62 101 GLU A C 1
ATOM 794 O O . GLU A 1 101 ? -15.515 8.895 -2.984 1.00 78.62 101 GLU A O 1
ATOM 799 N N . ALA A 1 102 ? -13.773 9.825 -4.060 1.00 83.62 102 ALA A N 1
ATOM 800 C CA . ALA A 1 102 ? -12.767 9.391 -3.098 1.00 83.62 102 ALA A CA 1
ATOM 801 C C . ALA A 1 102 ? -12.802 10.262 -1.833 1.00 83.62 102 ALA A C 1
ATOM 803 O O . ALA A 1 102 ? -12.933 11.487 -1.900 1.00 83.62 102 ALA A O 1
ATOM 804 N N . ASP A 1 103 ? -12.597 9.654 -0.663 1.00 83.25 103 ASP A N 1
ATOM 805 C CA . ASP A 1 103 ? -12.497 10.396 0.597 1.00 83.25 103 ASP A CA 1
ATOM 806 C C . ASP A 1 103 ? -11.328 11.377 0.579 1.00 83.25 103 ASP A C 1
ATOM 808 O O . ASP A 1 103 ? -11.430 12.505 1.081 1.00 83.25 103 ASP A O 1
ATOM 812 N N . GLN A 1 104 ? -10.218 10.940 -0.004 1.00 84.56 104 GLN A N 1
ATOM 813 C CA . GLN A 1 104 ? -9.047 11.760 -0.229 1.00 84.56 104 GLN A CA 1
ATOM 814 C C . GLN A 1 104 ? -8.350 11.305 -1.508 1.00 84.56 104 GLN A C 1
ATOM 816 O O . GLN A 1 104 ? -8.219 10.115 -1.770 1.00 84.56 104 GLN A O 1
ATOM 821 N N . GLU A 1 105 ? -7.871 12.268 -2.280 1.00 86.75 105 GLU A N 1
ATOM 822 C CA . GLU A 1 105 ? -7.070 12.028 -3.470 1.00 86.75 105 GLU A CA 1
ATOM 823 C C . GLU A 1 105 ? -5.852 12.947 -3.433 1.00 86.75 105 GLU A C 1
ATOM 825 O O . GLU A 1 105 ? -5.955 14.114 -3.039 1.00 86.75 105 GLU A O 1
ATOM 830 N N . PHE A 1 106 ? -4.693 12.422 -3.815 1.00 85.44 106 PHE A N 1
ATOM 831 C CA . PHE A 1 106 ? -3.476 13.209 -3.969 1.00 85.44 106 PHE A CA 1
ATOM 832 C C . PHE A 1 106 ? -2.658 12.723 -5.163 1.00 85.44 106 PHE A C 1
ATOM 834 O O . PHE A 1 106 ? -2.667 11.542 -5.515 1.00 85.44 106 PHE A O 1
ATOM 841 N N . ALA A 1 107 ? -1.953 13.667 -5.786 1.00 85.56 107 ALA A N 1
ATOM 842 C CA . ALA A 1 107 ? -0.941 13.357 -6.781 1.00 85.56 107 ALA A CA 1
ATOM 843 C C . ALA A 1 107 ? 0.280 12.767 -6.072 1.00 85.56 107 ALA A C 1
ATOM 845 O O . ALA A 1 107 ? 0.762 13.331 -5.082 1.00 85.56 107 ALA A O 1
ATOM 846 N N . VAL A 1 108 ? 0.749 11.626 -6.565 1.00 82.88 108 VAL A N 1
ATOM 847 C CA . VAL A 1 108 ? 1.957 10.987 -6.051 1.00 82.88 108 VAL A CA 1
ATOM 848 C C . VAL A 1 108 ? 3.145 11.526 -6.837 1.00 82.88 108 VAL A C 1
ATOM 850 O O . VAL A 1 108 ? 3.042 11.832 -8.021 1.00 82.88 108 VAL A O 1
ATOM 853 N N . ILE A 1 109 ? 4.260 11.720 -6.145 1.00 84.12 109 ILE A N 1
ATOM 854 C CA . ILE A 1 109 ? 5.532 12.077 -6.756 1.00 84.12 109 ILE A CA 1
ATOM 855 C C . ILE A 1 109 ? 6.407 10.839 -6.735 1.00 84.12 109 ILE A C 1
ATOM 857 O O . ILE A 1 109 ? 6.358 10.054 -5.787 1.00 84.12 109 ILE A O 1
ATOM 861 N N . HIS A 1 110 ? 7.186 10.655 -7.795 1.00 83.50 110 HIS A N 1
ATOM 862 C CA . HIS A 1 110 ? 8.133 9.555 -7.868 1.00 83.50 110 HIS A CA 1
ATOM 863 C C . HIS A 1 110 ? 9.187 9.725 -6.772 1.00 83.50 110 HIS A C 1
ATOM 865 O O . HIS A 1 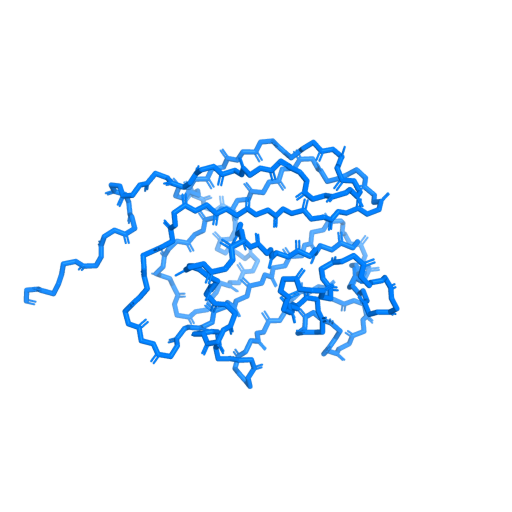110 ? 9.992 10.656 -6.802 1.00 83.50 110 HIS A O 1
ATOM 871 N N . ASP A 1 111 ? 9.131 8.851 -5.769 1.00 82.12 111 ASP A N 1
ATOM 872 C CA . ASP A 1 111 ? 10.046 8.850 -4.635 1.00 82.12 111 ASP A CA 1
ATOM 873 C C . ASP A 1 111 ? 10.529 7.422 -4.337 1.00 82.12 111 ASP A C 1
ATOM 875 O O . ASP A 1 111 ? 9.976 6.719 -3.483 1.00 82.12 111 ASP A O 1
ATOM 879 N N . PRO A 1 112 ? 11.600 6.976 -5.014 1.00 80.06 112 PRO A N 1
ATOM 880 C CA . PRO A 1 112 ? 12.147 5.635 -4.841 1.00 80.06 112 PRO A CA 1
ATOM 881 C C . PRO A 1 112 ? 12.838 5.428 -3.480 1.00 80.06 112 PRO A C 1
ATOM 883 O O . PRO A 1 112 ? 13.347 4.332 -3.229 1.00 80.06 112 PRO A O 1
ATOM 886 N N . GLN A 1 113 ? 12.917 6.464 -2.630 1.00 81.69 113 GLN A N 1
ATOM 887 C CA . GLN A 1 113 ? 13.518 6.422 -1.292 1.00 81.69 113 GLN A CA 1
ATOM 888 C C . GLN A 1 113 ? 12.479 6.453 -0.156 1.00 81.69 113 GLN A C 1
ATOM 890 O O . GLN A 1 113 ? 12.846 6.235 1.003 1.00 81.69 113 GLN A O 1
ATOM 895 N N . GLY A 1 114 ? 11.197 6.698 -0.452 1.00 78.38 114 GLY A N 1
ATOM 896 C CA . GLY A 1 114 ? 10.130 6.734 0.556 1.00 78.38 114 GLY A CA 1
ATOM 897 C C . GLY A 1 114 ? 10.343 7.794 1.638 1.00 78.38 114 GLY A C 1
ATOM 898 O O . GLY A 1 114 ? 10.145 7.537 2.827 1.00 78.38 114 GLY A O 1
ATOM 899 N N . THR A 1 115 ? 10.808 8.965 1.224 1.00 80.25 115 THR A N 1
ATOM 900 C CA . THR A 1 115 ? 11.004 10.170 2.037 1.00 80.25 115 THR A CA 1
ATOM 901 C C . THR A 1 115 ? 9.720 11.000 2.144 1.00 80.25 115 THR A C 1
ATOM 903 O O . THR A 1 115 ? 9.534 11.740 3.110 1.00 80.25 115 THR A O 1
ATOM 906 N N . VAL A 1 116 ? 8.833 10.894 1.155 1.00 82.38 116 VAL A N 1
ATOM 907 C CA . VAL A 1 116 ? 7.612 11.685 1.027 1.00 82.38 116 VAL A CA 1
ATOM 908 C C . VAL A 1 116 ? 6.475 10.997 1.770 1.00 82.38 116 VAL A C 1
ATOM 910 O O . VAL A 1 116 ? 6.007 9.926 1.392 1.00 82.38 116 VAL A O 1
ATOM 913 N N . GLU A 1 117 ? 6.005 11.644 2.833 1.00 81.81 117 GLU A N 1
ATOM 914 C CA . GLU A 1 117 ? 4.806 11.232 3.556 1.00 81.81 117 GLU A CA 1
ATOM 915 C C . GLU A 1 117 ? 3.609 12.070 3.097 1.00 81.81 117 GLU A C 1
ATOM 917 O O . GLU A 1 117 ? 3.628 13.301 3.151 1.00 81.81 117 GLU A O 1
ATOM 922 N N . TYR A 1 118 ? 2.546 11.391 2.679 1.00 83.69 118 TYR A N 1
ATOM 923 C CA . TYR A 1 118 ? 1.266 11.990 2.333 1.00 83.69 118 TYR A CA 1
ATOM 924 C C . TYR A 1 118 ? 0.374 12.013 3.574 1.00 83.69 118 TYR A C 1
ATOM 926 O O . TYR A 1 118 ? -0.115 10.957 3.984 1.00 83.69 118 TYR A O 1
ATOM 934 N N . PRO A 1 119 ? 0.143 13.181 4.202 1.00 80.31 119 PRO A N 1
ATOM 935 C CA . PRO A 1 119 ? -0.694 13.262 5.389 1.00 80.31 119 PRO A CA 1
ATOM 936 C C . PRO A 1 119 ? -2.156 12.966 5.041 1.00 80.31 119 PRO A C 1
ATOM 938 O O . PRO A 1 119 ? -2.724 13.508 4.086 1.00 80.31 119 PRO A O 1
ATOM 941 N N . ILE A 1 120 ? -2.796 12.132 5.856 1.00 79.00 120 ILE A N 1
ATOM 942 C CA . ILE A 1 120 ? -4.217 11.809 5.717 1.00 79.00 120 ILE A CA 1
ATOM 943 C C . ILE A 1 120 ? -5.015 12.717 6.638 1.00 79.00 120 ILE A C 1
ATOM 945 O O . ILE A 1 120 ? -4.680 12.870 7.814 1.00 79.00 120 ILE A O 1
ATOM 949 N N . LYS A 1 121 ? -6.074 13.344 6.113 1.00 66.81 121 LYS A N 1
ATOM 950 C CA . LYS A 1 121 ? -6.924 14.246 6.898 1.00 66.81 121 LYS A CA 1
ATOM 951 C C . LYS A 1 121 ? -7.665 13.437 7.977 1.00 66.81 121 LYS A C 1
ATOM 953 O O . LYS A 1 121 ? -8.594 12.695 7.646 1.00 66.81 121 LYS A O 1
ATOM 958 N N . PRO A 1 122 ? -7.336 13.604 9.277 1.00 53.56 122 PRO A N 1
ATOM 959 C CA . PRO A 1 122 ? -7.897 12.768 10.342 1.00 53.56 122 PRO A CA 1
ATOM 960 C C . PRO A 1 122 ? -9.407 12.959 10.515 1.00 53.56 122 PRO A C 1
ATOM 962 O O . PRO A 1 122 ? -10.096 12.067 11.000 1.00 53.56 122 PRO A O 1
ATOM 965 N N . THR A 1 123 ? -9.933 14.111 10.091 1.00 47.06 123 THR A N 1
ATOM 966 C CA . THR A 1 123 ? -11.354 14.478 10.157 1.00 47.06 123 THR A CA 1
ATOM 967 C C . THR A 1 123 ? -12.268 13.584 9.323 1.00 47.06 123 THR A C 1
ATOM 969 O O . THR A 1 123 ? -13.457 13.540 9.614 1.00 47.06 123 THR A O 1
ATOM 972 N 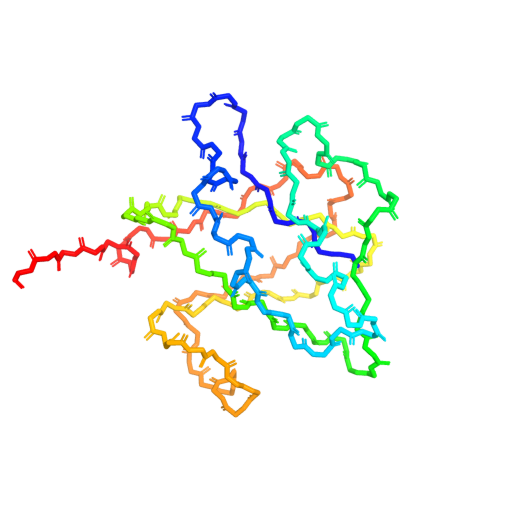N . LYS A 1 124 ? -11.739 12.823 8.353 1.00 49.31 124 LYS A N 1
ATOM 973 C CA . LYS A 1 124 ? -12.500 11.767 7.663 1.00 49.31 124 LYS A CA 1
ATOM 974 C C . LYS A 1 124 ? -12.253 10.370 8.243 1.00 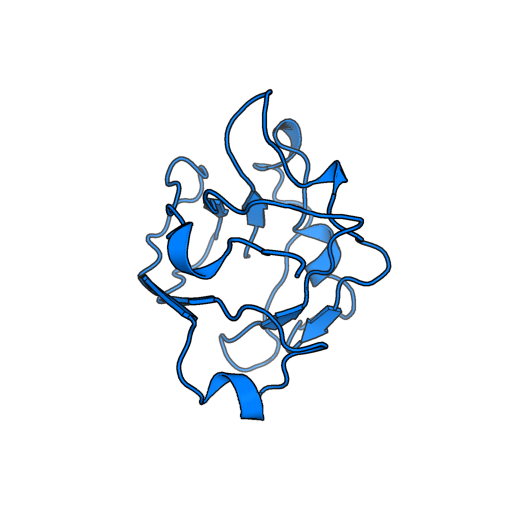49.31 124 LYS A C 1
ATOM 976 O O . LYS A 1 124 ? -13.125 9.517 8.141 1.00 49.31 124 LYS A O 1
ATOM 981 N N . PHE A 1 125 ? -11.140 10.134 8.945 1.00 46.19 125 PHE A N 1
ATOM 982 C CA . PHE A 1 125 ? -10.690 8.810 9.415 1.00 46.19 125 PHE A CA 1
ATOM 983 C C . PHE A 1 125 ? -10.778 8.586 10.936 1.00 46.19 125 PHE A C 1
ATOM 985 O O . PHE A 1 125 ? -10.222 7.626 11.460 1.00 46.19 125 PHE A O 1
ATOM 992 N N . LEU A 1 126 ? -11.520 9.421 11.664 1.00 36.31 126 LEU A N 1
ATOM 993 C CA . LEU A 1 126 ? -11.905 9.139 13.047 1.00 36.31 126 LEU A CA 1
ATOM 994 C C . LEU A 1 126 ? -13.083 8.158 13.050 1.00 36.31 126 LEU A C 1
ATOM 996 O O . LEU A 1 126 ? -14.126 8.421 12.455 1.00 36.31 126 LEU A O 1
ATOM 1000 N N . MET A 1 127 ? -12.895 6.993 13.659 1.00 36.31 127 MET A N 1
ATOM 1001 C CA . MET A 1 127 ? -13.989 6.097 14.015 1.00 36.31 127 MET A CA 1
ATOM 1002 C C . MET A 1 127 ? -14.497 6.568 15.382 1.00 36.31 127 MET A C 1
ATOM 1004 O O . MET A 1 127 ? -13.820 6.398 16.394 1.00 36.31 127 MET A O 1
ATOM 1008 N N . SER A 1 128 ? -15.627 7.277 15.3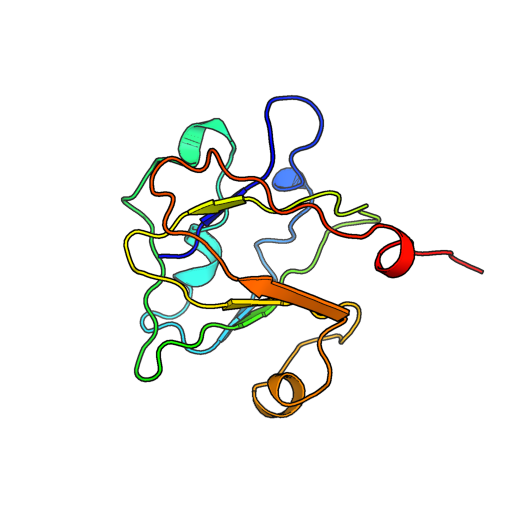91 1.00 25.44 128 SER A N 1
ATOM 1009 C CA . SER A 1 128 ? -16.424 7.465 16.602 1.00 25.44 128 SER A CA 1
ATOM 1010 C C . SER A 1 128 ? -17.372 6.283 16.686 1.00 25.44 128 SER A C 1
ATOM 1012 O O . SER A 1 128 ? -18.259 6.149 15.848 1.00 25.44 128 SER A O 1
ATOM 1014 N N . ILE A 1 129 ? -17.155 5.423 17.674 1.00 29.77 129 ILE A N 1
ATOM 1015 C CA . ILE A 1 129 ? -18.153 4.452 18.109 1.00 29.77 129 ILE A CA 1
ATOM 1016 C C . ILE A 1 129 ? -19.173 5.255 18.927 1.00 29.77 129 ILE A C 1
ATOM 1018 O O . ILE A 1 129 ? -18.810 5.826 19.958 1.00 29.77 129 ILE A O 1
ATOM 1022 N N . ILE A 1 130 ? -20.406 5.358 18.430 1.00 31.03 130 ILE A N 1
ATOM 1023 C CA . ILE A 1 130 ? -21.598 5.625 19.248 1.00 31.03 130 ILE A CA 1
ATOM 1024 C C . ILE A 1 130 ? -22.406 4.337 19.280 1.00 31.03 130 ILE A C 1
ATOM 1026 O O . ILE A 1 130 ? -22.493 3.705 18.202 1.00 31.03 130 ILE A O 1
#

Organism: Cryptomeria japonica (NCBI:txid3369)

Foldseek 3Di:
DKAKFDDDDDATQLVFWPLVPKAKPQWLDGSLVSVSHDDPVCNLPPPRDTDGNPDRDMDIDIDTNDQDQQFWIFIADPDQDFKDFAAPDDNGDDPVNVPDDGPDMDTDDHDNPRPDIGTDDSVSVDDDDD

Sequence (130 aa):
MVSMIQTPLAYSLYQKIDLANVECLNEKVDGSGVNVFKSWSERLNREECVESDCDAELIFNIPFTGDVKLKGIVIISDEELSRVKLFKSKMRMSFDDVSGEADQEFAVIHDPQGTVEYPIKPTKFLMSII

InterPro domains:
  IPR008979 Galactose-binding-like domain superfamily [SSF49785] (7-125)
  IPR010400 PITH domain [PF06201] (7-125)
  IPR010400 PITH domain [PS51532] (2-130)
  IPR037047 PITH domain superfamily [G3DSA:2.60.120.470] (5-127)
  IPR045099 PITH domain-containing protein 1-like [PTHR12175] (11-125)